Protein AF-A0A061RSN3-F1 (afdb_monomer)

Sequence (143 aa):
MQAYPPRGFKSGHFRPPFLSEGMLDGPLQRSSIVPHRDVHIEQQLYDTYLENLKNDLVMNSKQTINTFTEIAAENKQFARAVVDALRKHILECRKEFKLCALYLCDSIVKNVGQPYQAMFEPYIPMIFMEVWDAVPENRSSLT

pLDDT: mean 79.19, std 21.14, range [35.53, 97.69]

Nearest PDB structures (foldseek):
  1sza-assembly3_C  TM=8.955E-01  e=3.905E-05  Saccharomyces cerevisiae
  2bf0-assembly1_X  TM=8.971E-01  e=3.521E-05  Saccharomyces cerevisiae
  6xkb-assembly4_D  TM=8.046E-01  e=3.198E-03  Homo sapiens
  3d9p-assembly2_A  TM=8.200E-01  e=1.109E-02  Homo sapiens
  5mdt-assembly1_A  TM=7.934E-01  e=4.987E-02  Schizosaccharomyces pombe 972h-

Organism: NCBI:txid582737

InterPro domains:
  IPR006569 CID domain [PF04818] (51-139)
  IPR006569 CID domain [PS51391] (38-143)
  IPR006569 CID domain [SM00582] (45-143)
  IPR008942 ENTH/VHS [G3DSA:1.25.40.90] (40-142)
  IPR008942 ENTH/VHS [SSF48464] (48-138)
  IPR045154 Protein PCF11-like [PTHR15921] (48-142)
  IPR047415 Pcf11, CID domain [cd16982] (55-142)

Solvent-accessible surface area (backbone atoms only — not comparable to full-atom values): 8991 Å² total; per-residue (Å²): 139,85,84,86,84,90,86,78,91,83,90,78,90,85,78,87,82,87,87,81,93,76,95,78,84,86,86,83,89,73,76,80,74,73,55,74,65,57,55,52,51,33,48,53,50,20,54,52,51,35,52,47,48,72,71,60,48,71,58,88,39,71,67,56,42,48,53,57,33,49,55,49,57,75,39,52,94,42,42,63,30,56,51,54,24,52,52,51,45,54,73,71,50,58,50,87,30,28,58,40,50,50,52,37,53,49,47,32,36,72,75,53,28,76,70,51,43,74,67,42,57,85,45,46,68,58,55,51,51,58,33,55,76,35,55,76,86,81,81,72,84,86,121

Radius of gyration: 27.36 Å; Cα contacts (8 Å, |Δi|>4): 89; chains: 1; bounding box: 70×74×53 Å

Secondary structure (DSSP, 8-state):
-PPPPP-----------------------------HHHHHHHHHHHHHHHHHHHHHTTS--HHHHHHHHHHHHHTGGGHHHHHHHHHHHHHHS-HHHHHHHHHHHHHHHHHH-TTHHHHHGGGHHHHHHHHHTTS-S------

Foldseek 3Di:
DDDDDDDDDDDDDDDDDDDDDDDDDDDDPPPPPPPPVVVVVLVVLLVVLLVCCQVPLQDLDPVSLVVSLVSCLVPLVSNVSSLVSLVVCCVPDALNRLVSSVVSLVSNCVPRNPPSVVVCVVVVVVSVVSNVVSDDPPPPPPD

Structure (mmCIF, N/CA/C/O backbone):
data_AF-A0A061RSN3-F1
#
_entry.id   AF-A0A061RSN3-F1
#
loop_
_atom_site.group_PDB
_atom_site.id
_atom_site.type_symbol
_atom_site.label_atom_id
_atom_site.label_alt_id
_atom_site.label_comp_id
_atom_site.label_asym_id
_atom_site.label_entity_id
_atom_site.label_seq_id
_atom_site.pdbx_PDB_ins_code
_atom_site.Cartn_x
_atom_site.Cartn_y
_atom_site.Cartn_z
_atom_site.occupancy
_atom_site.B_iso_or_equiv
_atom_site.auth_seq_id
_atom_site.auth_comp_id
_atom_site.auth_asym_id
_atom_site.auth_atom_id
_atom_site.pdbx_PDB_model_num
ATOM 1 N N . MET A 1 1 ? -49.014 -61.309 18.642 1.00 44.81 1 MET A N 1
ATOM 2 C CA . MET A 1 1 ? -48.452 -59.978 18.965 1.00 44.81 1 MET A CA 1
ATOM 3 C C . MET A 1 1 ? -48.460 -59.151 17.690 1.00 44.81 1 MET A C 1
ATOM 5 O O . MET A 1 1 ? -48.241 -59.706 16.623 1.00 44.81 1 MET A O 1
ATOM 9 N N . GLN A 1 2 ? -48.900 -57.904 17.802 1.00 43.62 2 GLN A N 1
ATOM 10 C CA . GLN A 1 2 ? -49.685 -57.173 16.806 1.00 43.62 2 GLN A CA 1
ATOM 11 C C . GLN A 1 2 ? -48.838 -56.310 15.853 1.00 43.62 2 GLN A C 1
ATOM 13 O O . GLN A 1 2 ? -47.805 -55.781 16.247 1.00 43.62 2 GLN A O 1
ATOM 18 N N . ALA A 1 3 ? -49.302 -56.188 14.606 1.00 37.78 3 ALA A N 1
ATOM 19 C CA . ALA A 1 3 ? -48.707 -55.411 13.519 1.00 37.78 3 ALA A CA 1
ATOM 20 C C . ALA A 1 3 ? -48.829 -53.884 13.724 1.00 37.78 3 ALA A C 1
ATOM 22 O O . ALA A 1 3 ? -49.836 -53.405 14.245 1.00 37.78 3 ALA A O 1
ATOM 23 N N . TYR A 1 4 ? -47.831 -53.124 13.259 1.00 38.38 4 TYR A N 1
ATOM 24 C CA . TYR A 1 4 ? -47.863 -51.657 13.185 1.00 38.38 4 TYR A CA 1
ATOM 25 C C . TYR A 1 4 ? -48.723 -51.163 12.007 1.00 38.38 4 TYR A C 1
ATOM 27 O O . TYR A 1 4 ? -48.587 -51.696 10.904 1.00 38.38 4 TYR A O 1
ATOM 35 N N . PRO A 1 5 ? -49.533 -50.099 12.174 1.00 58.44 5 PRO A N 1
ATOM 36 C CA . PRO A 1 5 ? -50.075 -49.341 11.051 1.00 58.44 5 PRO A CA 1
ATOM 37 C C . PRO A 1 5 ? -49.142 -48.175 10.648 1.00 58.44 5 PRO A C 1
ATOM 39 O O . PRO A 1 5 ? -48.475 -47.600 11.510 1.00 58.44 5 PRO A O 1
ATOM 42 N N . PRO A 1 6 ? -49.119 -47.755 9.366 1.00 54.53 6 PRO A N 1
ATOM 43 C CA . PRO A 1 6 ? -48.451 -46.530 8.930 1.00 54.53 6 PRO A CA 1
ATOM 44 C C . PRO A 1 6 ? -49.428 -45.338 8.917 1.00 54.53 6 PRO A C 1
ATOM 46 O O . PRO A 1 6 ? -50.618 -45.531 8.663 1.00 54.53 6 PRO A O 1
ATOM 49 N N . ARG A 1 7 ? -48.921 -44.117 9.161 1.00 40.72 7 ARG A N 1
ATOM 50 C CA . ARG A 1 7 ? -49.476 -42.761 8.860 1.00 40.72 7 ARG A CA 1
ATOM 51 C C . ARG A 1 7 ? -48.716 -41.756 9.745 1.00 40.72 7 ARG A C 1
ATOM 53 O O . ARG A 1 7 ? -48.474 -42.065 10.898 1.00 40.72 7 ARG A O 1
ATOM 60 N N . GLY A 1 8 ? -48.324 -40.546 9.362 1.00 43.25 8 GLY A N 1
ATOM 61 C CA . GLY A 1 8 ? -48.484 -39.720 8.171 1.00 43.25 8 GLY A CA 1
ATOM 62 C C . GLY A 1 8 ? -47.835 -38.354 8.481 1.00 43.25 8 GLY A C 1
ATOM 63 O O . GLY A 1 8 ? -47.739 -37.965 9.642 1.00 43.25 8 GLY A O 1
ATOM 64 N N . PHE A 1 9 ? -47.359 -37.642 7.460 1.00 47.22 9 PHE A N 1
ATOM 65 C CA . PHE A 1 9 ? -46.903 -36.246 7.550 1.00 47.22 9 PHE A CA 1
ATOM 66 C C . PHE A 1 9 ? -48.038 -35.321 8.011 1.00 47.22 9 PHE A C 1
ATOM 68 O O . PHE A 1 9 ? -49.120 -35.475 7.450 1.00 47.22 9 PHE A O 1
ATOM 75 N N . LYS A 1 10 ? -47.774 -34.317 8.876 1.00 49.44 10 LYS A N 1
ATOM 76 C CA . LYS A 1 10 ? -48.240 -32.912 8.726 1.00 49.44 10 LYS A CA 1
ATOM 77 C C . LYS A 1 10 ? -47.403 -31.910 9.543 1.00 49.44 10 LYS A C 1
ATOM 79 O O . LYS A 1 10 ? -47.058 -32.140 10.694 1.00 49.44 10 LYS A O 1
ATOM 84 N N . SER A 1 11 ? -47.135 -30.786 8.884 1.00 48.16 11 SER A N 1
ATOM 85 C CA . SER A 1 11 ? -46.549 -29.517 9.327 1.00 48.16 11 SER A CA 1
ATOM 86 C C . SER A 1 11 ? -47.344 -28.815 10.435 1.00 48.16 11 SER A C 1
ATOM 88 O O . SER A 1 11 ? -48.569 -28.740 10.344 1.00 48.16 11 SER A O 1
ATOM 90 N N . GLY A 1 12 ? -46.655 -28.194 11.397 1.00 41.53 12 GLY A N 1
ATOM 91 C CA . GLY A 1 12 ? -47.267 -27.312 12.394 1.00 41.53 12 GLY A CA 1
ATOM 92 C C . GLY A 1 12 ? -46.305 -26.220 12.858 1.00 41.53 12 GLY A C 1
ATOM 93 O O . GLY A 1 12 ? -45.261 -26.509 13.432 1.00 41.53 12 GLY A O 1
ATOM 94 N N . HIS A 1 13 ? -46.669 -24.964 12.591 1.00 47.69 13 HIS A N 1
ATOM 95 C CA . HIS A 1 13 ? -46.055 -23.769 13.159 1.00 47.69 13 HIS A CA 1
ATOM 96 C C . HIS A 1 13 ? -46.198 -23.767 14.683 1.00 47.69 13 HIS A C 1
ATOM 98 O O . HIS A 1 13 ? -47.313 -23.843 15.196 1.00 47.69 13 HIS A O 1
ATOM 104 N N . PHE A 1 14 ? -45.086 -23.611 15.400 1.00 46.69 14 PHE A N 1
ATOM 105 C CA . PHE A 1 14 ? -45.101 -23.347 16.835 1.00 46.69 14 PHE A CA 1
ATOM 106 C C . PHE A 1 14 ? -44.913 -21.844 17.058 1.00 46.69 14 PHE A C 1
ATOM 108 O O . PHE A 1 14 ? -43.855 -21.289 16.765 1.00 46.69 14 PHE A O 1
ATOM 115 N N . ARG A 1 15 ? -45.961 -21.172 17.539 1.00 49.25 15 ARG A N 1
ATOM 116 C CA . ARG A 1 15 ? -45.933 -19.773 17.984 1.00 49.25 15 ARG A CA 1
ATOM 117 C C . ARG A 1 15 ? -46.244 -19.788 19.485 1.00 49.25 15 ARG A C 1
ATOM 119 O O . ARG A 1 15 ? -47.359 -20.178 19.828 1.00 49.25 15 ARG A O 1
ATOM 126 N N . PRO A 1 16 ? -45.304 -19.449 20.384 1.00 43.44 16 PRO A N 1
ATOM 127 C CA . PRO A 1 16 ? -45.608 -19.418 21.810 1.00 43.44 16 PRO A CA 1
ATOM 128 C C . PRO A 1 16 ? -46.431 -18.171 22.206 1.00 43.44 16 PRO A C 1
ATOM 130 O O . PRO A 1 16 ? -46.387 -17.161 21.493 1.00 43.44 16 PRO A O 1
ATOM 133 N N . PRO A 1 17 ? -47.203 -18.233 23.313 1.00 39.97 17 PRO A N 1
ATOM 134 C CA . PRO A 1 17 ? -48.189 -17.223 23.698 1.00 39.97 17 PRO A CA 1
ATOM 135 C C . PRO A 1 17 ? -47.596 -16.081 24.551 1.00 39.97 17 PRO A C 1
ATOM 137 O O . PRO A 1 17 ? -46.701 -16.293 25.361 1.00 39.97 17 PRO A O 1
ATOM 140 N N . PHE A 1 18 ? -48.166 -14.888 24.348 1.00 38.31 18 PHE A N 1
ATOM 141 C CA . PHE A 1 18 ? -48.164 -13.640 25.146 1.00 38.31 18 PHE A CA 1
ATOM 142 C C . PHE A 1 18 ? -48.271 -13.885 26.681 1.00 38.31 18 PHE A C 1
ATOM 144 O O . PHE A 1 18 ? -48.900 -14.866 27.057 1.00 38.31 18 PHE A O 1
ATOM 151 N N . LEU A 1 19 ? -47.814 -13.080 27.662 1.00 42.78 19 LEU A N 1
ATOM 152 C CA . LEU A 1 19 ? -47.317 -11.693 27.815 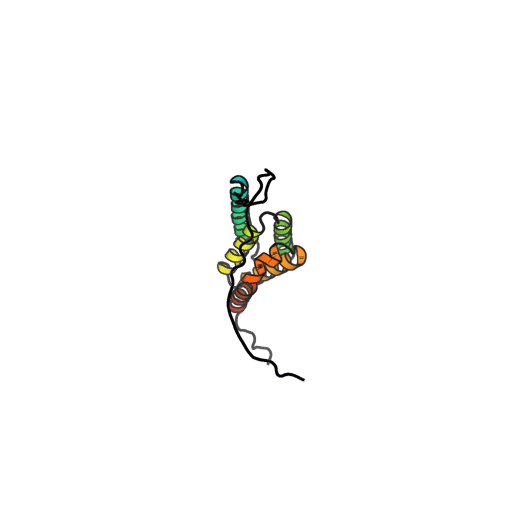1.00 42.78 19 LEU A CA 1
ATOM 153 C C . LEU A 1 19 ? -46.852 -11.507 29.288 1.00 42.78 19 LEU A C 1
ATOM 155 O O . LEU A 1 19 ? -47.467 -12.092 30.174 1.00 42.78 19 LEU A O 1
ATOM 159 N N . SER A 1 20 ? -45.902 -10.604 29.563 1.00 35.53 20 SER A N 1
ATOM 160 C CA . SER A 1 20 ? -45.992 -9.621 30.670 1.00 35.53 20 SER A CA 1
ATOM 161 C C . SER A 1 20 ? -44.886 -8.571 30.525 1.00 35.53 20 SER A C 1
ATOM 163 O O . SER A 1 20 ? -43.711 -8.915 30.430 1.00 35.53 20 SER A O 1
ATOM 165 N N . GLU A 1 21 ? -45.285 -7.301 30.508 1.00 49.88 21 GLU A N 1
ATOM 166 C CA . GLU A 1 21 ? -44.443 -6.101 30.486 1.00 49.88 21 GLU A CA 1
ATOM 167 C C . GLU A 1 21 ? -43.366 -6.079 31.580 1.00 49.88 21 GLU A C 1
ATOM 169 O O . GLU A 1 21 ? -43.621 -6.402 32.740 1.00 49.88 21 GLU A O 1
ATOM 174 N N . GLY A 1 22 ? -42.169 -5.635 31.190 1.00 42.00 22 GLY A N 1
ATOM 175 C CA . GLY A 1 22 ? -41.015 -5.415 32.055 1.00 42.00 22 GLY A CA 1
ATOM 176 C C . GLY A 1 22 ? -39.877 -4.776 31.260 1.00 42.00 22 GLY A C 1
ATOM 177 O O . GLY A 1 22 ? -39.124 -5.456 30.574 1.00 42.00 22 GLY A O 1
ATOM 178 N N . MET A 1 23 ? -39.810 -3.451 31.323 1.00 50.88 23 MET A N 1
ATOM 179 C CA . MET A 1 23 ? -38.750 -2.570 30.827 1.00 50.88 23 MET A CA 1
ATOM 180 C C . MET A 1 23 ? -37.355 -3.040 31.272 1.00 50.88 23 MET A C 1
ATOM 182 O O . MET A 1 23 ? -37.081 -2.939 32.460 1.00 50.88 23 MET A O 1
ATOM 186 N N . LEU A 1 24 ? -36.503 -3.517 30.346 1.00 44.75 24 LEU A N 1
ATOM 187 C CA . LEU A 1 24 ? -35.044 -3.700 30.491 1.00 44.75 24 LEU A CA 1
ATOM 188 C C . LEU A 1 24 ? -34.352 -3.615 29.104 1.00 44.75 24 LEU A C 1
ATOM 190 O O . LEU A 1 24 ? -34.849 -4.146 28.113 1.00 44.75 24 LEU A O 1
ATOM 194 N N . ASP A 1 25 ? -33.220 -2.921 29.063 1.00 46.16 25 ASP A N 1
ATOM 195 C CA . ASP A 1 25 ? -32.425 -2.438 27.921 1.00 46.16 25 ASP A CA 1
ATOM 196 C C . ASP A 1 25 ? -31.724 -3.472 26.987 1.00 46.16 25 ASP A C 1
ATOM 198 O O . ASP A 1 25 ? -31.111 -4.418 27.468 1.00 46.16 25 ASP A O 1
ATOM 202 N N . GLY A 1 26 ? -31.667 -3.161 25.668 1.00 45.28 26 GLY A N 1
ATOM 203 C CA . GLY A 1 26 ? -30.565 -3.409 24.681 1.00 45.28 26 GLY A CA 1
ATOM 204 C C . GLY A 1 26 ? -30.176 -4.853 24.255 1.00 45.28 26 GLY A C 1
ATOM 205 O O . GLY A 1 26 ? -30.584 -5.789 24.930 1.00 45.28 26 GLY A O 1
ATOM 206 N N . PRO A 1 27 ? -29.360 -5.087 23.175 1.00 48.19 27 PRO A N 1
ATOM 207 C CA . PRO A 1 27 ? -28.409 -4.161 22.521 1.00 48.19 27 PRO A CA 1
ATOM 208 C C . PRO A 1 27 ? -28.405 -4.053 20.956 1.00 48.19 27 PRO A C 1
ATOM 210 O O . PRO A 1 27 ? -28.578 -5.019 20.223 1.00 48.19 27 PRO A O 1
ATOM 213 N N . LEU A 1 28 ? -28.004 -2.854 20.492 1.00 46.78 28 LEU A N 1
ATOM 214 C CA . LEU A 1 28 ? -27.113 -2.532 19.350 1.00 46.78 28 LEU A CA 1
ATOM 215 C C . LEU A 1 28 ? -27.564 -2.742 17.883 1.00 46.78 28 LEU A C 1
ATOM 217 O O . LEU A 1 28 ? -27.023 -3.575 17.162 1.00 46.78 28 LEU A O 1
ATOM 221 N N . GLN A 1 29 ? -28.327 -1.782 17.352 1.00 49.50 29 GLN A N 1
ATOM 222 C CA . GLN A 1 29 ? -28.042 -1.249 16.008 1.00 49.50 29 GLN A CA 1
ATOM 223 C C . GLN A 1 29 ? -27.166 -0.003 16.158 1.00 49.50 29 GLN A C 1
ATOM 225 O O . GLN A 1 29 ? -27.632 1.132 16.118 1.00 49.50 29 GLN A O 1
ATOM 230 N N . ARG A 1 30 ? -25.865 -0.213 16.388 1.00 45.19 30 ARG A N 1
ATOM 231 C CA . ARG A 1 30 ? -24.887 0.870 16.271 1.00 45.19 30 ARG A CA 1
ATOM 232 C C . ARG A 1 30 ? -24.663 1.098 14.779 1.00 45.19 30 ARG A C 1
ATOM 234 O O . ARG A 1 30 ? -23.831 0.440 14.165 1.00 45.19 30 ARG A O 1
ATOM 241 N N . SER A 1 31 ? -25.411 2.028 14.193 1.00 51.41 31 SER A N 1
ATOM 242 C CA . SER A 1 31 ? -24.929 2.727 13.007 1.00 51.41 31 SER A CA 1
ATOM 243 C C . SER A 1 31 ? -23.589 3.351 13.392 1.00 51.41 31 SER A C 1
ATOM 245 O O . SER A 1 31 ? -23.550 4.292 14.189 1.00 51.41 31 SER A O 1
ATOM 247 N N . SER A 1 32 ? -22.485 2.785 12.912 1.00 50.47 32 SER A N 1
ATOM 248 C CA . SER A 1 32 ? -21.165 3.391 13.055 1.00 50.47 32 SER A CA 1
ATOM 249 C C . SER A 1 32 ? -21.137 4.669 12.222 1.00 50.47 32 SER A C 1
ATOM 251 O O . SER A 1 32 ? -20.711 4.663 11.072 1.00 50.47 32 SER A O 1
ATOM 253 N N . ILE A 1 33 ? -21.630 5.771 12.789 1.00 61.81 33 ILE A N 1
ATOM 254 C CA . ILE A 1 33 ? -21.278 7.105 12.317 1.00 61.81 33 ILE A CA 1
ATOM 255 C C . ILE A 1 33 ? -19.802 7.247 12.673 1.00 61.81 33 ILE A C 1
ATOM 257 O O . ILE A 1 33 ? -19.457 7.519 13.822 1.00 61.81 33 ILE A O 1
ATOM 261 N N . VAL A 1 34 ? -18.932 6.963 11.706 1.00 58.97 34 VAL A N 1
ATOM 262 C CA . VAL A 1 34 ? -17.515 7.312 11.806 1.00 58.97 34 VAL A CA 1
ATOM 263 C C . VAL A 1 34 ? -17.462 8.828 12.021 1.00 58.97 34 VAL A C 1
ATOM 265 O O . VAL A 1 34 ? -18.071 9.562 11.233 1.00 58.97 34 VAL A O 1
ATOM 268 N N . PRO A 1 35 ? -16.841 9.325 13.104 1.00 66.56 35 PRO A N 1
ATOM 269 C CA . PRO A 1 35 ? -16.764 10.756 13.358 1.00 66.56 35 PRO A CA 1
ATOM 270 C C . PRO A 1 35 ? -16.179 11.473 12.137 1.00 66.56 35 PRO A C 1
ATOM 272 O O . PRO A 1 35 ? -15.159 11.054 11.600 1.00 66.56 35 PRO A O 1
ATOM 275 N N . HIS A 1 36 ? -16.790 12.581 11.705 1.00 68.31 36 HIS A N 1
ATOM 276 C CA . HIS A 1 36 ? -16.336 13.359 10.535 1.00 68.31 36 HIS A CA 1
ATOM 277 C C . HIS A 1 36 ? -14.839 13.732 10.588 1.00 68.31 36 HIS A C 1
ATOM 279 O O . HIS A 1 36 ? -14.205 13.918 9.554 1.00 68.31 36 HIS A O 1
ATOM 285 N N . ARG A 1 37 ? -14.268 13.838 11.797 1.00 70.94 37 ARG A N 1
ATOM 286 C CA . ARG A 1 37 ? -12.841 14.109 12.019 1.00 70.94 37 ARG A CA 1
ATOM 287 C C . ARG A 1 37 ? -11.951 12.936 11.612 1.00 70.94 37 ARG A C 1
ATOM 289 O O . ARG A 1 37 ? -10.932 13.166 10.975 1.00 70.94 37 ARG A O 1
ATOM 296 N N . ASP A 1 38 ? -12.361 11.709 11.922 1.00 76.12 38 ASP A N 1
ATOM 297 C CA . ASP A 1 38 ? -11.601 10.503 11.585 1.00 76.12 38 ASP A CA 1
ATOM 298 C C . ASP A 1 38 ? -11.563 10.280 10.072 1.00 76.12 38 ASP A C 1
ATOM 300 O O . ASP A 1 38 ? -10.528 9.902 9.538 1.00 76.12 38 ASP A O 1
ATOM 304 N N . VAL A 1 39 ? -12.647 10.623 9.366 1.00 81.31 39 VAL A N 1
ATOM 305 C CA . VAL A 1 39 ? -12.704 10.559 7.895 1.00 81.31 39 VAL A CA 1
ATOM 306 C C . VAL A 1 39 ? -11.690 11.510 7.251 1.00 81.31 39 VAL A C 1
ATOM 308 O O . VAL A 1 39 ? -11.026 11.143 6.286 1.00 81.31 39 VAL A O 1
ATOM 311 N N . HIS A 1 40 ? -11.539 12.728 7.7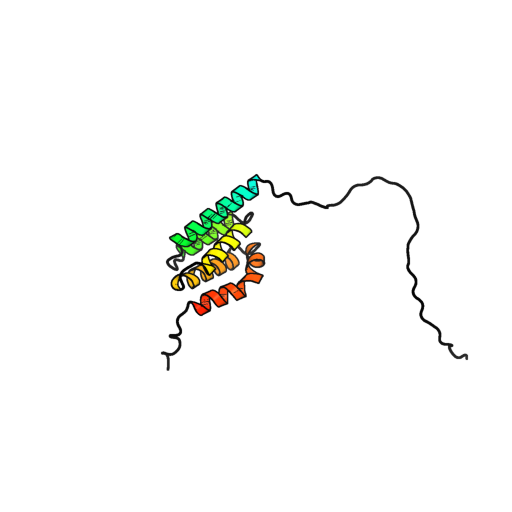81 1.00 88.50 40 HIS A N 1
ATOM 312 C CA . HIS A 1 40 ? -10.559 13.675 7.247 1.00 88.50 40 HIS A CA 1
ATOM 313 C C . HIS A 1 40 ? -9.120 13.204 7.492 1.00 88.50 40 HIS A C 1
ATOM 315 O O . HIS A 1 40 ? -8.297 13.286 6.585 1.00 88.50 40 HIS A O 1
ATOM 321 N N . ILE A 1 41 ? -8.836 12.663 8.681 1.00 91.56 41 ILE A N 1
ATOM 322 C CA . ILE A 1 41 ? -7.512 12.126 9.025 1.00 91.56 41 ILE A CA 1
ATOM 323 C C . ILE A 1 41 ? -7.179 10.911 8.153 1.00 91.56 41 ILE A C 1
ATOM 325 O O . ILE A 1 41 ? -6.077 10.828 7.616 1.00 91.56 41 ILE A O 1
ATOM 329 N N . GLU A 1 42 ? -8.129 9.991 7.970 1.00 92.19 42 GLU A N 1
ATOM 330 C CA . GLU A 1 42 ? -7.961 8.816 7.112 1.00 92.19 42 GLU A CA 1
ATOM 331 C C . GLU A 1 42 ? -7.667 9.221 5.659 1.00 92.19 42 GLU A C 1
ATOM 333 O O . GLU A 1 42 ? -6.751 8.680 5.039 1.00 92.19 42 GLU A O 1
ATOM 338 N N . GLN A 1 43 ? -8.378 10.227 5.140 1.00 93.81 43 GLN A N 1
ATOM 339 C CA . GLN A 1 43 ? -8.136 10.764 3.802 1.00 93.81 43 GLN A CA 1
ATOM 340 C C . GLN A 1 43 ? -6.754 11.429 3.686 1.00 93.81 43 GLN A C 1
ATOM 342 O O . GLN A 1 43 ? -6.019 11.159 2.739 1.00 93.81 43 GLN A O 1
ATOM 347 N N . GLN A 1 44 ? -6.362 12.248 4.665 1.00 95.81 44 GLN A N 1
ATOM 348 C CA . GLN A 1 44 ? -5.037 12.877 4.683 1.00 95.81 44 GLN A CA 1
ATOM 349 C C . GLN A 1 44 ? -3.909 11.842 4.745 1.00 95.81 44 GLN A C 1
ATOM 351 O O . GLN A 1 44 ? -2.898 11.988 4.052 1.00 95.81 44 GLN A O 1
ATOM 356 N N . LEU A 1 45 ? -4.086 10.789 5.549 1.00 96.69 45 LEU A N 1
ATOM 357 C CA . LEU A 1 45 ? -3.143 9.678 5.620 1.00 96.69 45 LEU A CA 1
ATOM 358 C C . LEU A 1 45 ? -3.046 8.968 4.269 1.00 96.69 45 LEU A C 1
ATOM 360 O O . LEU A 1 45 ? -1.938 8.714 3.807 1.00 96.69 45 LEU A O 1
ATOM 364 N N . TYR A 1 46 ? -4.180 8.675 3.631 1.00 97.56 46 TYR A N 1
ATOM 365 C CA . TYR A 1 46 ? -4.216 8.062 2.304 1.00 97.56 46 TYR A CA 1
ATOM 366 C C . TYR A 1 46 ? -3.417 8.876 1.279 1.00 97.56 46 TYR A C 1
ATOM 368 O O . TYR A 1 46 ? -2.544 8.321 0.608 1.00 97.56 46 TYR A O 1
ATOM 376 N N . ASP A 1 47 ? -3.689 10.180 1.178 1.00 97.06 47 ASP A N 1
ATOM 377 C CA . ASP A 1 47 ? -3.064 11.049 0.176 1.00 97.06 47 ASP A CA 1
ATOM 378 C C . ASP A 1 47 ? -1.552 11.166 0.413 1.00 97.06 47 ASP A C 1
ATOM 380 O O . ASP A 1 47 ? -0.760 10.943 -0.506 1.00 97.06 47 ASP A O 1
ATOM 384 N N . THR A 1 48 ? -1.150 11.400 1.668 1.00 97.00 48 THR A N 1
ATOM 385 C CA . THR A 1 48 ? 0.266 11.518 2.056 1.00 97.00 48 THR A CA 1
ATOM 386 C C . THR A 1 48 ? 1.016 10.204 1.836 1.00 97.00 48 THR A C 1
ATOM 388 O O . THR A 1 48 ? 2.115 10.189 1.284 1.00 97.00 48 THR A O 1
ATOM 391 N N . TYR A 1 49 ? 0.426 9.071 2.234 1.00 97.12 49 TYR A N 1
ATOM 392 C CA . TYR A 1 49 ? 1.054 7.760 2.070 1.00 97.12 49 TYR A CA 1
ATOM 393 C C . TYR A 1 49 ? 1.228 7.422 0.588 1.00 97.12 49 TYR A C 1
ATOM 395 O O . TYR A 1 49 ? 2.295 6.968 0.180 1.00 97.12 49 TYR A O 1
ATOM 403 N N . LEU A 1 50 ? 0.210 7.689 -0.237 1.00 96.81 50 LEU A N 1
ATOM 404 C CA . LEU A 1 50 ? 0.265 7.461 -1.679 1.00 96.81 50 LEU A CA 1
ATOM 405 C C . LEU A 1 50 ? 1.329 8.322 -2.369 1.00 96.81 50 LEU A C 1
ATOM 407 O O . LEU A 1 50 ? 2.037 7.818 -3.244 1.00 96.81 50 LEU A O 1
ATOM 411 N N . GLU A 1 51 ? 1.429 9.601 -2.009 1.00 95.81 51 GLU A N 1
ATOM 412 C CA . GLU A 1 51 ? 2.453 10.501 -2.542 1.00 95.81 51 GLU A CA 1
ATOM 413 C C . GLU A 1 51 ? 3.860 9.989 -2.206 1.00 95.81 51 GLU A C 1
ATOM 415 O O . GLU A 1 51 ? 4.679 9.802 -3.109 1.00 95.81 51 GLU A O 1
ATOM 420 N N . ASN A 1 52 ? 4.103 9.640 -0.941 1.00 94.69 52 ASN A N 1
ATOM 421 C CA . ASN A 1 52 ? 5.384 9.085 -0.504 1.00 94.69 52 ASN A CA 1
ATOM 422 C C . ASN A 1 52 ? 5.714 7.779 -1.241 1.00 94.69 52 ASN A C 1
ATOM 424 O O . ASN A 1 52 ? 6.833 7.605 -1.718 1.00 94.69 52 ASN A O 1
ATOM 428 N N . LEU A 1 53 ? 4.744 6.872 -1.419 1.00 94.62 53 LEU A N 1
ATOM 429 C CA . LEU A 1 53 ? 4.956 5.644 -2.197 1.00 94.62 53 LEU A CA 1
ATOM 430 C C . LEU A 1 53 ? 5.414 5.945 -3.631 1.00 94.62 53 LEU A C 1
ATOM 432 O O . LEU A 1 53 ? 6.290 5.261 -4.156 1.00 94.62 53 LEU A O 1
ATOM 436 N N . LYS A 1 54 ? 4.828 6.957 -4.281 1.00 92.75 54 LYS A N 1
ATOM 437 C CA . LYS A 1 54 ? 5.188 7.344 -5.656 1.00 92.75 54 LYS A CA 1
ATOM 438 C C . LYS A 1 54 ? 6.602 7.921 -5.752 1.00 92.75 54 LYS A C 1
ATOM 440 O O . LYS A 1 54 ? 7.261 7.689 -6.764 1.00 92.75 54 LYS A O 1
ATOM 445 N N . ASN A 1 55 ? 7.048 8.638 -4.725 1.00 89.81 55 ASN A N 1
ATOM 446 C CA . ASN A 1 55 ? 8.332 9.337 -4.722 1.00 89.81 55 ASN A CA 1
ATOM 447 C C . ASN A 1 55 ? 9.491 8.464 -4.221 1.00 89.81 55 ASN A C 1
ATOM 449 O O . ASN A 1 55 ? 10.576 8.500 -4.799 1.00 89.81 55 ASN A O 1
ATOM 453 N N . ASP A 1 56 ? 9.255 7.660 -3.183 1.00 88.69 56 ASP A N 1
ATOM 454 C CA . ASP A 1 56 ? 10.325 7.003 -2.427 1.00 88.69 56 ASP A CA 1
ATOM 455 C C . ASP A 1 56 ? 10.433 5.500 -2.707 1.00 88.69 56 ASP A C 1
ATOM 457 O O . ASP A 1 56 ? 11.522 4.929 -2.592 1.00 88.69 56 ASP A O 1
ATOM 461 N N . LEU A 1 57 ? 9.349 4.834 -3.134 1.00 86.06 57 LEU A N 1
ATOM 462 C CA . LEU A 1 57 ? 9.349 3.391 -3.429 1.00 86.06 57 LEU A CA 1
ATOM 463 C C . LEU A 1 57 ? 9.895 3.068 -4.836 1.00 86.06 57 LEU A C 1
ATOM 465 O O . LEU A 1 57 ? 9.398 2.199 -5.551 1.00 86.06 57 LEU A O 1
ATOM 469 N N . VAL A 1 58 ? 10.942 3.788 -5.232 1.00 74.44 58 VAL A N 1
ATOM 470 C CA . VAL A 1 58 ? 11.580 3.727 -6.557 1.00 74.44 58 VAL A CA 1
ATOM 471 C C . VAL A 1 58 ? 12.692 2.674 -6.591 1.00 74.44 58 VAL A C 1
ATOM 473 O O . VAL A 1 58 ? 12.939 2.047 -7.618 1.00 74.44 58 VAL A O 1
ATOM 476 N N . MET A 1 59 ? 13.351 2.429 -5.457 1.00 70.94 59 MET A N 1
ATOM 477 C CA . MET A 1 59 ? 14.363 1.382 -5.315 1.00 70.94 59 MET A CA 1
ATOM 478 C C . MET A 1 59 ? 13.995 0.451 -4.165 1.00 70.94 59 MET A C 1
ATOM 480 O O . MET A 1 59 ? 13.522 0.900 -3.123 1.00 70.94 59 MET A O 1
ATOM 484 N N . ASN A 1 60 ? 14.236 -0.850 -4.349 1.00 69.75 60 ASN A N 1
ATOM 485 C CA . ASN A 1 60 ? 14.033 -1.874 -3.324 1.00 69.75 60 ASN A CA 1
ATOM 486 C C . ASN A 1 60 ? 15.070 -1.733 -2.194 1.00 69.75 60 ASN A C 1
ATOM 488 O O . ASN A 1 60 ? 16.004 -2.527 -2.072 1.00 69.75 60 ASN A O 1
ATOM 492 N N . SER A 1 61 ? 14.943 -0.676 -1.398 1.00 84.44 61 SER A N 1
ATOM 493 C CA . SER A 1 61 ? 15.769 -0.442 -0.225 1.00 84.44 61 SER A CA 1
ATOM 494 C C . SER A 1 61 ? 15.057 -0.981 1.003 1.00 84.44 61 SER A C 1
ATOM 496 O O . SER A 1 61 ? 13.929 -0.587 1.312 1.00 84.44 61 SER A O 1
ATOM 498 N N . LYS A 1 62 ? 15.759 -1.835 1.754 1.00 88.12 62 LYS A N 1
ATOM 499 C CA . LYS A 1 62 ? 15.301 -2.325 3.059 1.00 88.12 62 LYS A CA 1
ATOM 500 C C . LYS A 1 62 ? 14.904 -1.170 3.984 1.00 88.12 62 LYS A C 1
ATOM 502 O O . LYS A 1 62 ? 13.925 -1.296 4.707 1.00 88.12 62 LYS A O 1
ATOM 507 N N . GLN A 1 63 ? 15.631 -0.050 3.933 1.00 92.06 63 GLN A N 1
ATOM 508 C CA . GLN A 1 63 ? 15.329 1.118 4.758 1.00 92.06 63 GLN A CA 1
ATOM 509 C C . GLN A 1 63 ? 13.963 1.711 4.402 1.00 92.06 63 GLN A C 1
ATOM 511 O O . GLN A 1 63 ? 13.134 1.891 5.283 1.00 92.06 63 GLN A O 1
ATOM 516 N N . THR A 1 64 ? 13.705 1.939 3.113 1.00 92.00 64 THR A N 1
ATOM 517 C CA . THR A 1 64 ? 12.430 2.477 2.625 1.00 92.00 64 THR A CA 1
ATOM 518 C C . THR A 1 64 ? 11.265 1.560 2.997 1.00 92.00 64 THR A C 1
ATOM 520 O O . THR A 1 64 ? 10.269 2.021 3.550 1.00 92.00 64 THR A O 1
ATOM 523 N N . ILE A 1 65 ? 11.404 0.250 2.764 1.00 94.62 65 ILE A N 1
ATOM 524 C CA . ILE A 1 65 ? 10.366 -0.734 3.109 1.00 94.62 65 ILE A CA 1
ATOM 525 C C . ILE A 1 65 ? 10.080 -0.726 4.614 1.00 94.62 65 ILE A C 1
ATOM 527 O O . ILE A 1 65 ? 8.914 -0.718 5.010 1.00 94.62 65 ILE A O 1
ATOM 531 N N . ASN A 1 66 ? 11.121 -0.694 5.448 1.00 95.25 66 ASN A N 1
ATOM 532 C CA . ASN A 1 66 ? 10.965 -0.628 6.897 1.00 95.25 66 ASN A CA 1
ATOM 533 C C . ASN A 1 66 ? 10.235 0.650 7.320 1.00 95.25 66 ASN A C 1
ATOM 535 O O . ASN A 1 66 ? 9.259 0.552 8.052 1.00 95.25 66 ASN A O 1
ATOM 539 N N . THR A 1 67 ? 10.618 1.814 6.790 1.00 95.44 67 THR A N 1
ATOM 540 C CA . THR A 1 67 ? 9.952 3.088 7.099 1.00 95.44 67 THR A CA 1
ATOM 541 C C . THR A 1 67 ? 8.462 3.056 6.746 1.00 95.44 67 THR A C 1
ATOM 543 O O . THR A 1 67 ? 7.625 3.395 7.577 1.00 95.44 67 THR A O 1
ATOM 546 N N . PHE A 1 68 ? 8.084 2.574 5.558 1.00 96.81 68 PHE A N 1
ATOM 547 C CA . PHE A 1 68 ? 6.664 2.439 5.204 1.00 96.81 68 PHE A CA 1
ATOM 548 C C . PHE A 1 68 ? 5.918 1.407 6.060 1.00 96.81 68 PHE A C 1
ATOM 550 O O . PHE A 1 68 ? 4.717 1.562 6.301 1.00 96.81 68 PHE A O 1
ATOM 557 N N . THR A 1 69 ? 6.618 0.365 6.513 1.00 97.12 69 THR A N 1
ATOM 558 C CA . THR A 1 69 ? 6.074 -0.655 7.419 1.00 97.12 69 THR A CA 1
ATOM 559 C C . THR A 1 69 ? 5.839 -0.080 8.816 1.00 97.12 69 THR A C 1
ATOM 561 O O . THR A 1 69 ? 4.798 -0.347 9.413 1.00 97.12 69 THR A O 1
ATOM 564 N N . GLU A 1 70 ? 6.761 0.740 9.320 1.00 97.12 70 GLU A N 1
ATOM 565 C CA . GLU A 1 70 ? 6.648 1.457 10.595 1.00 97.12 70 GLU A CA 1
ATOM 566 C C . GLU A 1 70 ? 5.473 2.440 10.562 1.00 97.12 70 GLU A C 1
ATOM 568 O O . GLU A 1 70 ? 4.606 2.374 11.431 1.00 97.12 70 GLU A O 1
ATOM 573 N N . ILE A 1 71 ? 5.346 3.240 9.495 1.00 96.69 71 ILE A N 1
ATOM 574 C CA . ILE A 1 71 ? 4.201 4.150 9.311 1.00 96.69 71 ILE A CA 1
ATOM 575 C C . ILE A 1 71 ? 2.875 3.370 9.317 1.00 96.69 71 ILE A C 1
ATOM 577 O O . ILE A 1 71 ? 1.901 3.795 9.943 1.00 96.69 71 ILE A O 1
ATOM 581 N N . ALA A 1 72 ? 2.813 2.209 8.657 1.00 97.12 72 ALA A N 1
ATOM 582 C CA . ALA A 1 72 ? 1.628 1.350 8.703 1.00 97.12 72 ALA A CA 1
ATOM 583 C C . ALA A 1 72 ? 1.367 0.809 10.124 1.00 97.12 72 ALA A C 1
ATOM 585 O O . ALA A 1 72 ? 0.227 0.771 10.586 1.00 97.12 72 ALA A O 1
ATOM 586 N N . ALA A 1 73 ? 2.412 0.421 10.854 1.00 97.06 73 ALA A N 1
ATOM 587 C CA . ALA A 1 73 ? 2.284 -0.065 12.225 1.00 97.06 73 ALA A CA 1
ATOM 588 C C . ALA A 1 73 ? 1.757 1.005 13.197 1.00 97.06 73 ALA A C 1
ATOM 590 O O . ALA A 1 73 ? 0.969 0.674 14.085 1.00 97.06 73 ALA A O 1
ATOM 591 N N . GLU A 1 74 ? 2.145 2.266 13.012 1.00 96.38 74 GLU A N 1
ATOM 592 C CA . GLU A 1 74 ? 1.680 3.408 13.811 1.00 96.38 74 GLU A CA 1
ATOM 593 C C . GLU A 1 74 ? 0.223 3.785 13.502 1.00 96.38 74 GLU A C 1
ATOM 595 O O . GLU A 1 74 ? -0.517 4.209 14.388 1.00 96.38 74 GLU A O 1
ATOM 600 N N . ASN A 1 75 ? -0.223 3.570 12.261 1.00 95.44 75 ASN A N 1
ATOM 601 C CA . ASN A 1 75 ? -1.534 4.002 11.773 1.00 95.44 75 ASN A CA 1
ATOM 602 C C . ASN A 1 75 ? -2.544 2.852 11.602 1.00 95.44 75 ASN A C 1
ATOM 604 O O . ASN A 1 75 ? -3.462 2.939 10.784 1.00 95.44 75 ASN A O 1
ATOM 608 N N . LYS A 1 76 ? -2.437 1.783 12.407 1.00 95.19 76 LYS A N 1
ATOM 609 C CA . LYS A 1 76 ? -3.342 0.610 12.350 1.00 95.19 76 LYS A CA 1
ATOM 610 C C . LYS A 1 76 ? -4.830 0.959 12.422 1.00 95.19 76 LYS A C 1
ATOM 612 O O . LYS A 1 76 ? -5.649 0.269 11.819 1.00 95.19 76 LYS A O 1
ATOM 617 N N . GLN A 1 77 ? -5.188 2.012 13.155 1.00 94.06 77 GLN A N 1
ATOM 618 C CA . GLN A 1 77 ? -6.576 2.476 13.282 1.00 94.06 77 GLN A CA 1
ATOM 619 C C . GLN A 1 77 ? -7.179 2.955 11.949 1.00 94.06 77 GLN A C 1
ATOM 621 O O . GLN A 1 77 ? -8.389 2.880 11.765 1.00 94.06 77 GLN A O 1
ATOM 626 N N . PHE A 1 78 ? -6.328 3.371 11.008 1.00 95.62 78 PHE A N 1
ATOM 627 C CA . PHE A 1 78 ? -6.673 3.801 9.654 1.00 95.62 78 PHE A CA 1
ATOM 628 C C . 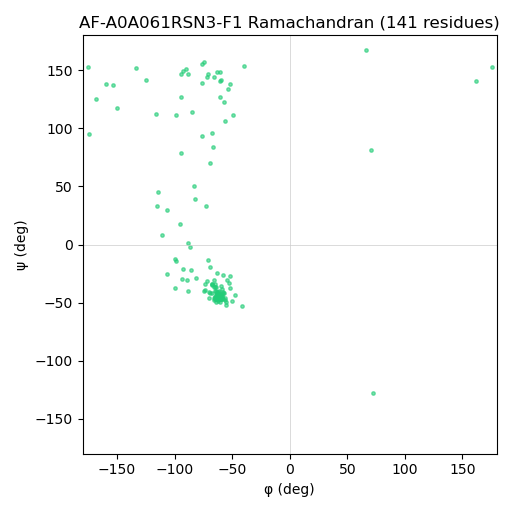PHE A 1 78 ? -6.083 2.842 8.608 1.00 95.62 78 PHE A C 1
ATOM 630 O O . PHE A 1 78 ? -5.690 3.245 7.512 1.00 95.62 78 PHE A O 1
ATOM 637 N N . ALA A 1 79 ? -5.988 1.547 8.936 1.00 95.50 79 ALA A N 1
ATOM 638 C CA . ALA A 1 79 ? -5.367 0.547 8.067 1.00 95.50 79 ALA A CA 1
ATOM 639 C C . ALA A 1 79 ? -5.965 0.50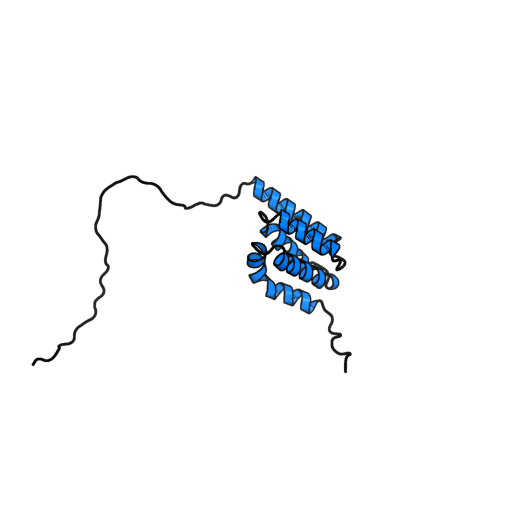8 6.654 1.00 95.50 79 ALA A C 1
ATOM 641 O O . ALA A 1 79 ? -5.247 0.239 5.692 1.00 95.50 79 ALA A O 1
ATOM 642 N N . ARG A 1 80 ? -7.256 0.828 6.516 1.00 95.50 80 ARG A N 1
ATOM 643 C CA . ARG A 1 80 ? -7.936 0.877 5.224 1.00 95.50 80 ARG A CA 1
ATOM 644 C C . ARG A 1 80 ? -7.323 1.918 4.285 1.00 95.50 80 ARG A C 1
ATOM 646 O O . ARG A 1 80 ? -7.045 1.567 3.142 1.00 95.50 80 ARG A O 1
ATOM 653 N N . ALA A 1 81 ? -7.030 3.130 4.763 1.00 96.81 81 ALA A N 1
ATOM 654 C CA . ALA A 1 81 ? -6.331 4.145 3.970 1.00 96.81 81 ALA A CA 1
ATOM 655 C C . ALA A 1 81 ? -4.979 3.649 3.446 1.00 96.81 81 ALA A C 1
ATOM 657 O O . ALA A 1 81 ? -4.684 3.792 2.263 1.00 96.81 81 ALA A O 1
ATOM 658 N N . VAL A 1 82 ? -4.176 3.007 4.298 1.00 97.38 82 VAL A N 1
ATOM 659 C CA . VAL A 1 82 ? -2.867 2.460 3.901 1.00 97.38 82 VAL A CA 1
ATOM 660 C C . VAL A 1 82 ? -3.021 1.366 2.836 1.00 97.38 82 VAL A C 1
ATOM 662 O O . VAL A 1 82 ? -2.302 1.370 1.835 1.00 97.38 82 VAL A O 1
ATOM 665 N N . VAL A 1 83 ? -3.979 0.450 3.013 1.00 97.06 83 VAL A N 1
ATOM 666 C CA . VAL A 1 83 ? -4.253 -0.636 2.054 1.00 97.06 83 VAL A CA 1
ATOM 667 C C . VAL A 1 83 ? -4.731 -0.079 0.715 1.00 97.06 83 VAL A C 1
ATOM 669 O O . VAL A 1 83 ? -4.222 -0.482 -0.333 1.00 97.06 83 VAL A O 1
ATOM 672 N N . ASP A 1 84 ? -5.679 0.859 0.729 1.00 96.62 84 ASP A N 1
ATOM 673 C CA . ASP A 1 84 ? -6.210 1.468 -0.491 1.00 96.62 84 ASP A CA 1
ATOM 674 C C . ASP A 1 84 ? -5.135 2.301 -1.217 1.00 96.62 84 ASP A C 1
ATOM 676 O O . ASP A 1 84 ? -5.075 2.274 -2.452 1.00 96.62 84 ASP A O 1
ATOM 680 N N . ALA A 1 85 ? -4.253 2.992 -0.484 1.00 97.38 85 ALA A N 1
ATOM 681 C CA . ALA A 1 85 ? -3.128 3.736 -1.053 1.00 97.38 85 ALA A CA 1
ATOM 682 C C . ALA A 1 85 ? -2.116 2.794 -1.720 1.00 97.38 85 ALA A C 1
ATOM 684 O O . ALA A 1 85 ? -1.748 3.001 -2.879 1.00 97.38 85 ALA A O 1
ATOM 685 N N . LEU A 1 86 ? -1.722 1.712 -1.039 1.00 96.19 86 LEU A N 1
ATOM 686 C CA . LEU A 1 86 ? -0.805 0.725 -1.608 1.00 96.19 86 LEU A CA 1
ATOM 687 C C . LEU A 1 86 ? -1.415 0.027 -2.830 1.00 96.19 86 LEU A C 1
ATOM 689 O O . LEU A 1 86 ? -0.734 -0.143 -3.842 1.00 96.19 86 LEU A O 1
ATOM 693 N N . ARG A 1 87 ? -2.709 -0.316 -2.784 1.00 95.38 87 ARG A N 1
ATOM 694 C CA . ARG A 1 87 ? -3.416 -0.912 -3.927 1.00 95.38 87 ARG A CA 1
ATOM 695 C C . ARG A 1 87 ? -3.393 0.021 -5.134 1.00 95.38 87 ARG A C 1
ATOM 697 O O . ARG A 1 87 ? -3.076 -0.418 -6.237 1.00 95.38 87 ARG A O 1
ATOM 704 N N . LYS A 1 88 ? -3.694 1.306 -4.931 1.00 95.81 88 LYS A N 1
ATOM 705 C CA . LYS A 1 88 ? -3.637 2.300 -6.007 1.00 95.81 88 LYS A CA 1
ATOM 706 C C . LYS A 1 88 ? -2.226 2.438 -6.570 1.00 95.81 88 LYS A C 1
ATOM 708 O O . LYS A 1 88 ? -2.067 2.451 -7.786 1.00 95.81 88 LYS A O 1
ATOM 713 N N . HIS A 1 89 ? -1.211 2.474 -5.710 1.00 95.25 89 HIS A N 1
ATOM 714 C CA . HIS A 1 89 ? 0.177 2.515 -6.157 1.00 95.25 89 HIS A CA 1
ATOM 715 C C . HIS A 1 89 ? 0.537 1.296 -7.020 1.00 95.25 89 HIS A C 1
ATOM 717 O O . HIS A 1 89 ? 1.086 1.482 -8.098 1.00 95.25 89 HIS A O 1
ATOM 723 N N . ILE A 1 90 ? 0.176 0.074 -6.611 1.00 93.69 90 ILE A N 1
ATOM 724 C CA . ILE A 1 90 ? 0.452 -1.154 -7.382 1.00 93.69 90 ILE A CA 1
ATOM 725 C C . ILE A 1 90 ? -0.176 -1.104 -8.781 1.00 93.69 90 ILE A C 1
ATOM 727 O O . ILE A 1 90 ? 0.446 -1.557 -9.740 1.00 93.69 90 ILE A O 1
ATOM 731 N N . LEU A 1 91 ? -1.384 -0.552 -8.913 1.00 92.56 91 LEU A N 1
ATOM 732 C CA . LEU A 1 91 ? -2.079 -0.440 -10.199 1.00 92.56 91 LEU A CA 1
ATOM 733 C C . LEU A 1 91 ? -1.464 0.637 -11.108 1.00 92.56 91 LEU A C 1
ATOM 735 O O . LEU A 1 91 ? -1.344 0.425 -12.312 1.00 92.56 91 LEU A O 1
ATOM 739 N N . GLU A 1 92 ? -1.054 1.775 -10.541 1.00 92.69 92 GLU A N 1
ATOM 740 C CA . GLU A 1 92 ? -0.594 2.949 -11.299 1.00 92.69 92 GLU A CA 1
ATOM 741 C C . GLU A 1 92 ? 0.925 2.993 -11.536 1.00 92.69 92 GLU A C 1
ATOM 743 O O . GLU A 1 92 ? 1.385 3.713 -12.427 1.00 92.69 92 GLU A O 1
ATOM 748 N N . CYS A 1 93 ? 1.731 2.288 -10.736 1.00 91.75 93 CYS A N 1
ATOM 749 C CA . CYS A 1 93 ? 3.183 2.410 -10.810 1.00 91.75 93 CYS A CA 1
ATOM 750 C C . CYS A 1 93 ? 3.775 1.714 -12.045 1.00 91.75 93 CYS A C 1
ATOM 752 O O . CYS A 1 93 ? 3.206 0.795 -12.644 1.00 91.75 93 CYS A O 1
ATOM 754 N N . ARG A 1 94 ? 4.972 2.169 -12.435 1.00 90.56 94 ARG A N 1
ATOM 755 C CA . ARG A 1 94 ? 5.747 1.563 -13.523 1.00 90.56 94 ARG A CA 1
ATOM 756 C C . ARG A 1 94 ? 6.075 0.108 -13.185 1.00 90.56 94 ARG A C 1
ATOM 758 O O . ARG A 1 94 ? 6.318 -0.223 -12.028 1.00 90.56 94 ARG A O 1
ATOM 765 N N . LYS A 1 95 ? 6.164 -0.742 -14.215 1.00 89.88 95 LYS A N 1
ATOM 766 C CA . LYS A 1 95 ? 6.461 -2.183 -14.089 1.00 89.88 95 LYS A CA 1
ATOM 767 C C . LYS A 1 95 ? 7.660 -2.468 -13.171 1.00 89.88 95 LYS A C 1
ATOM 769 O O . LYS A 1 95 ? 7.580 -3.322 -12.298 1.00 89.88 95 LYS A O 1
ATOM 774 N N . GLU A 1 96 ? 8.725 -1.686 -13.312 1.00 88.56 96 GLU A N 1
ATOM 775 C CA . GLU A 1 96 ? 9.968 -1.792 -12.533 1.00 88.56 96 GLU A CA 1
ATOM 776 C C . GLU A 1 96 ? 9.762 -1.671 -11.006 1.00 88.56 96 GLU A C 1
ATOM 778 O O . GLU A 1 96 ? 10.541 -2.233 -10.240 1.00 88.56 96 GLU A O 1
ATOM 783 N N . PHE A 1 97 ? 8.706 -0.984 -10.551 1.00 90.19 97 PHE A N 1
ATOM 784 C CA . PHE A 1 97 ? 8.443 -0.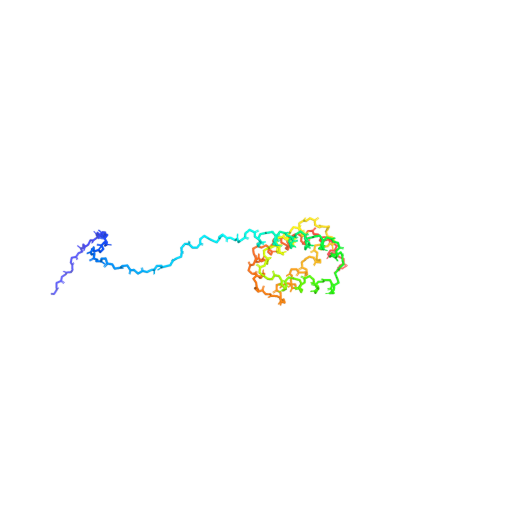725 -9.128 1.00 90.19 97 PHE A CA 1
ATOM 785 C C . PHE A 1 97 ? 7.402 -1.664 -8.513 1.00 90.19 97 PHE A C 1
ATOM 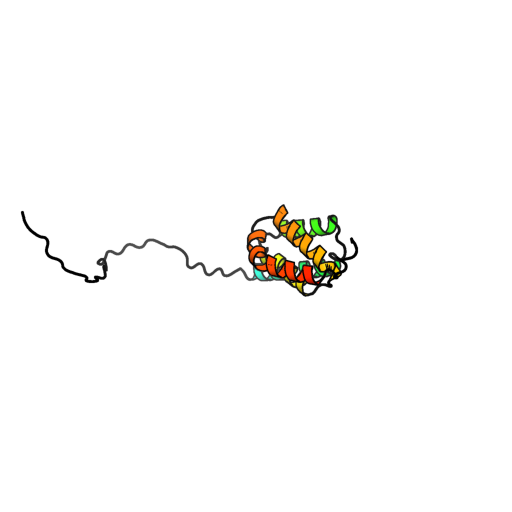787 O O . PHE A 1 97 ? 7.292 -1.737 -7.288 1.00 90.19 97 PHE A O 1
ATOM 794 N N . LYS A 1 98 ? 6.665 -2.435 -9.326 1.00 91.00 98 LYS A N 1
ATOM 795 C CA . LYS A 1 98 ? 5.632 -3.354 -8.815 1.00 91.00 98 LYS A CA 1
ATOM 796 C C . LYS A 1 98 ? 6.216 -4.394 -7.859 1.00 91.00 98 LYS A C 1
ATOM 798 O O . LYS A 1 98 ? 5.599 -4.711 -6.845 1.00 91.00 98 LYS A O 1
ATOM 803 N N . LEU A 1 99 ? 7.440 -4.861 -8.118 1.00 90.94 99 LEU A N 1
ATOM 804 C CA . LEU A 1 99 ? 8.133 -5.782 -7.216 1.00 90.94 99 LEU A CA 1
ATOM 805 C C . LEU A 1 99 ? 8.445 -5.142 -5.850 1.00 90.94 99 LEU A C 1
ATOM 807 O O . LEU A 1 99 ? 8.260 -5.785 -4.821 1.00 90.94 99 LEU A O 1
ATOM 811 N N . CYS A 1 100 ? 8.856 -3.869 -5.819 1.00 92.25 100 CYS A N 1
ATOM 812 C CA . CYS A 1 100 ? 9.070 -3.131 -4.569 1.00 92.25 100 CYS A CA 1
ATOM 813 C C . CYS A 1 100 ? 7.765 -3.002 -3.769 1.00 92.25 100 CYS A C 1
ATOM 815 O O . CYS A 1 100 ? 7.757 -3.209 -2.556 1.00 92.25 100 CYS A O 1
ATOM 817 N N . ALA A 1 101 ? 6.652 -2.718 -4.450 1.00 93.31 101 ALA A N 1
ATOM 818 C CA . ALA A 1 101 ? 5.333 -2.631 -3.828 1.00 93.31 101 ALA A CA 1
ATOM 819 C C . ALA A 1 101 ? 4.853 -3.978 -3.258 1.00 93.31 101 ALA A C 1
ATOM 821 O O . ALA A 1 101 ? 4.276 -4.012 -2.169 1.00 93.31 101 ALA A O 1
ATOM 822 N N . LEU A 1 102 ? 5.154 -5.092 -3.936 1.00 93.62 102 LEU A N 1
ATOM 823 C CA . LEU A 1 102 ? 4.908 -6.435 -3.404 1.00 93.62 102 LEU A CA 1
ATOM 824 C C . LEU A 1 102 ? 5.724 -6.700 -2.133 1.00 93.62 102 LEU A C 1
ATOM 826 O O . LEU A 1 102 ? 5.172 -7.211 -1.160 1.00 93.62 102 LEU A O 1
ATOM 830 N N . TYR A 1 103 ? 7.006 -6.323 -2.105 1.00 93.69 103 TYR A N 1
ATOM 831 C CA . TYR A 1 103 ? 7.834 -6.481 -0.903 1.00 93.69 103 TYR A CA 1
ATOM 832 C C . TYR A 1 103 ? 7.355 -5.629 0.268 1.00 93.69 103 TYR A C 1
ATOM 834 O O . TYR A 1 103 ? 7.427 -6.072 1.414 1.00 93.69 103 TYR A O 1
ATOM 842 N N . LEU A 1 104 ? 6.819 -4.439 0.001 1.00 95.88 104 LEU A N 1
ATOM 843 C CA . LEU A 1 104 ? 6.187 -3.646 1.045 1.00 95.88 104 LEU A CA 1
ATOM 844 C C . LEU A 1 104 ? 4.918 -4.325 1.585 1.00 95.88 104 LEU A C 1
ATOM 846 O O . LEU A 1 104 ? 4.759 -4.424 2.800 1.00 95.88 104 LEU A O 1
ATOM 850 N N . CYS A 1 105 ? 4.046 -4.835 0.709 1.00 96.25 105 CYS A N 1
ATOM 851 C CA . CYS A 1 105 ? 2.856 -5.589 1.123 1.00 96.25 105 CYS A CA 1
ATOM 852 C C . CYS A 1 105 ? 3.238 -6.787 2.011 1.00 96.25 105 CYS A C 1
ATOM 854 O O . CYS A 1 105 ? 2.690 -6.955 3.101 1.00 96.25 105 CYS A O 1
ATOM 856 N N . ASP A 1 106 ? 4.236 -7.561 1.584 1.00 95.50 106 ASP A N 1
ATOM 857 C CA . ASP A 1 106 ? 4.778 -8.697 2.330 1.00 95.50 106 ASP A CA 1
ATOM 858 C C . ASP A 1 106 ? 5.333 -8.278 3.701 1.00 95.50 106 ASP A C 1
ATOM 860 O O . ASP A 1 106 ? 4.983 -8.879 4.719 1.00 95.50 106 ASP A O 1
ATOM 864 N N . SER A 1 107 ? 6.130 -7.206 3.753 1.00 97.19 107 SER A N 1
ATOM 865 C CA . SER A 1 107 ? 6.673 -6.669 5.005 1.00 97.19 107 SER A CA 1
ATOM 866 C C . SER A 1 107 ? 5.573 -6.229 5.974 1.00 97.19 107 SER A C 1
ATOM 868 O O . SER A 1 107 ? 5.635 -6.565 7.158 1.00 97.19 107 SER A O 1
ATOM 870 N N . ILE A 1 108 ? 4.540 -5.530 5.493 1.00 97.44 108 ILE A N 1
ATOM 871 C CA . ILE A 1 108 ? 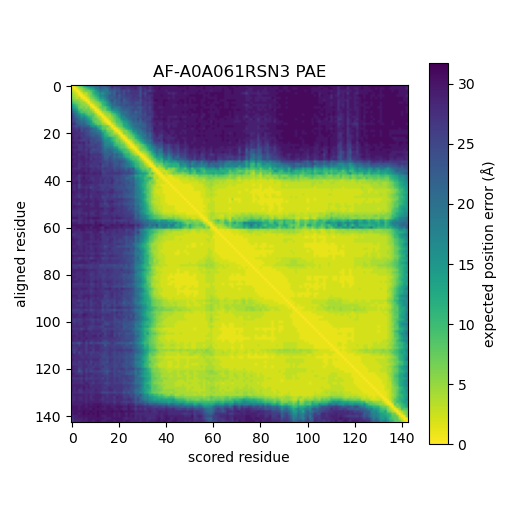3.410 -5.100 6.328 1.00 97.44 108 ILE A CA 1
ATOM 872 C C . ILE A 1 108 ? 2.671 -6.319 6.888 1.00 97.44 108 ILE A C 1
ATOM 874 O O . ILE A 1 108 ? 2.438 -6.399 8.095 1.00 97.44 108 ILE A O 1
ATOM 878 N N . VAL A 1 109 ? 2.340 -7.300 6.046 1.00 96.81 109 VAL A N 1
ATOM 879 C CA . VAL A 1 109 ? 1.623 -8.505 6.493 1.00 96.81 109 VAL A CA 1
ATOM 880 C C . VAL A 1 109 ? 2.452 -9.300 7.504 1.00 96.81 109 VAL A C 1
ATOM 882 O O . VAL A 1 109 ? 1.910 -9.717 8.528 1.00 96.81 109 VAL A O 1
ATOM 885 N N . LYS A 1 110 ? 3.756 -9.475 7.262 1.00 95.81 110 LYS A N 1
ATOM 886 C CA . LYS A 1 110 ? 4.649 -10.247 8.140 1.00 95.81 110 LYS A CA 1
ATOM 887 C C . LYS A 1 110 ? 4.920 -9.567 9.479 1.00 95.81 110 LYS A C 1
ATOM 889 O O . LYS A 1 110 ? 4.881 -10.233 10.508 1.00 95.81 110 LYS A O 1
ATOM 894 N N . ASN A 1 111 ? 5.223 -8.270 9.467 1.00 96.75 111 ASN A N 1
ATOM 895 C CA . ASN A 1 111 ? 5.717 -7.567 10.654 1.00 96.75 111 ASN A CA 1
ATOM 896 C C . ASN A 1 111 ? 4.599 -6.890 11.454 1.00 96.75 111 ASN A C 1
ATOM 898 O O . ASN A 1 111 ? 4.710 -6.745 12.670 1.00 96.75 111 ASN A O 1
ATOM 902 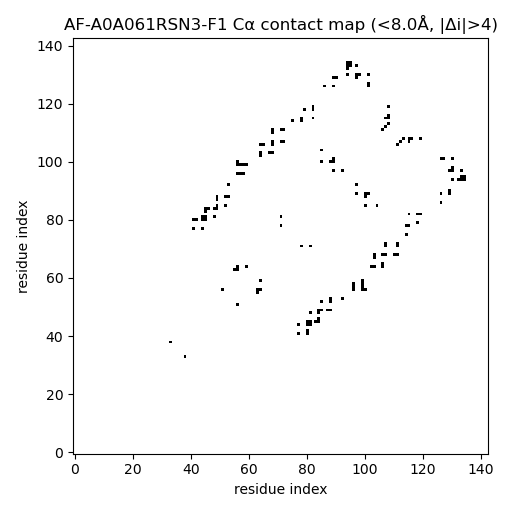N N . VAL A 1 112 ? 3.518 -6.471 10.790 1.00 97.00 112 VAL A N 1
ATOM 903 C CA . VAL A 1 112 ? 2.420 -5.730 11.427 1.00 97.00 112 VAL A CA 1
ATOM 904 C C . VAL A 1 112 ? 1.234 -6.641 11.744 1.00 97.00 112 VAL A C 1
ATOM 906 O O . VAL A 1 112 ? 0.611 -6.483 12.800 1.00 97.00 112 VAL A O 1
ATOM 909 N N . GLY A 1 113 ? 0.937 -7.597 10.857 1.00 95.19 113 GLY A N 1
ATOM 910 C CA . GLY A 1 113 ? -0.118 -8.595 11.031 1.00 95.19 113 GLY A CA 1
ATOM 911 C C . GLY A 1 113 ? -1.526 -8.015 10.885 1.00 95.19 113 GLY A C 1
ATOM 912 O O . GLY A 1 113 ? -1.859 -7.377 9.888 1.00 95.19 113 GLY A O 1
ATOM 913 N N . GLN A 1 114 ? -2.391 -8.256 11.871 1.00 95.31 114 GLN A N 1
ATOM 914 C CA . GLN A 1 114 ? -3.754 -7.716 11.875 1.00 95.31 114 GLN A CA 1
ATOM 915 C C . GLN A 1 114 ? -3.759 -6.194 12.145 1.00 95.31 114 GLN A C 1
ATOM 917 O O . GLN A 1 114 ? -2.943 -5.711 12.942 1.00 95.31 114 GLN A O 1
ATOM 922 N N . PRO A 1 115 ? -4.669 -5.420 11.516 1.00 96.44 115 PRO A N 1
ATOM 923 C CA . PRO A 1 115 ? -5.750 -5.851 10.610 1.00 96.44 115 PRO A CA 1
ATOM 924 C C . PRO A 1 115 ? -5.336 -5.999 9.129 1.00 96.44 115 PRO A C 1
ATOM 926 O O . PRO A 1 115 ? -6.154 -6.388 8.297 1.00 96.44 115 PRO A O 1
ATOM 929 N N . TYR A 1 116 ? -4.083 -5.696 8.779 1.00 97.69 116 TYR A N 1
ATOM 930 C CA . TYR A 1 116 ? -3.607 -5.683 7.391 1.00 97.69 116 TYR A CA 1
ATOM 931 C C . TYR A 1 116 ? -3.710 -7.038 6.701 1.00 97.69 116 TYR A C 1
ATOM 933 O O . TYR A 1 116 ? -4.106 -7.096 5.541 1.00 97.69 116 TYR A O 1
ATOM 941 N N . GLN A 1 117 ? -3.409 -8.126 7.410 1.00 96.31 117 GLN A N 1
ATOM 942 C CA . GLN A 1 117 ? -3.514 -9.477 6.859 1.00 96.31 117 GLN A CA 1
ATOM 943 C C . GLN A 1 117 ? -4.920 -9.764 6.302 1.00 96.31 117 GLN A C 1
ATOM 945 O O . GLN A 1 117 ? -5.040 -10.181 5.153 1.00 96.31 117 GLN A O 1
ATOM 950 N N . ALA A 1 118 ? -5.972 -9.482 7.078 1.00 96.62 118 ALA A N 1
ATOM 951 C CA . ALA A 1 118 ? -7.355 -9.688 6.643 1.00 96.62 118 ALA A CA 1
ATOM 952 C C . ALA A 1 118 ? -7.758 -8.738 5.502 1.00 96.62 118 ALA A C 1
ATOM 954 O O . ALA A 1 118 ? -8.533 -9.105 4.623 1.00 96.62 118 ALA A O 1
ATOM 955 N N . MET A 1 119 ? -7.228 -7.511 5.496 1.00 96.94 119 MET A N 1
ATOM 956 C CA . MET A 1 119 ? -7.526 -6.543 4.441 1.00 96.94 119 MET A CA 1
ATOM 957 C C . MET A 1 119 ? -6.834 -6.875 3.115 1.00 96.94 119 MET A C 1
ATOM 959 O O . MET A 1 119 ? -7.420 -6.617 2.069 1.00 96.94 119 MET A O 1
ATOM 963 N N . PHE A 1 120 ? -5.621 -7.437 3.134 1.00 95.50 120 PHE A N 1
ATOM 964 C CA . PHE A 1 120 ? -4.884 -7.792 1.917 1.00 95.50 120 PHE A CA 1
ATOM 965 C C . PHE A 1 120 ? -5.315 -9.122 1.305 1.00 95.50 120 PHE A C 1
ATOM 967 O O . PHE A 1 120 ? -5.230 -9.248 0.087 1.00 95.50 120 PHE A O 1
ATOM 974 N N . GLU A 1 121 ? -5.797 -10.077 2.105 1.00 94.56 121 GLU A N 1
ATOM 975 C CA . GLU A 1 121 ? -6.218 -11.415 1.661 1.00 94.56 121 GLU A CA 1
ATOM 976 C C . GLU A 1 121 ? -7.007 -11.431 0.331 1.00 94.56 121 GLU A C 1
ATOM 978 O O . GLU A 1 121 ? -6.563 -12.110 -0.599 1.00 94.56 121 GLU A O 1
ATOM 983 N N . PRO A 1 122 ? -8.094 -10.650 0.150 1.00 95.19 122 PRO A N 1
ATOM 984 C CA . PRO A 1 122 ? -8.850 -10.660 -1.105 1.00 95.19 122 PRO A CA 1
ATOM 985 C C . PRO A 1 122 ? -8.095 -10.056 -2.302 1.00 95.19 122 PRO A C 1
ATOM 987 O O . PRO A 1 122 ? -8.463 -10.311 -3.448 1.00 95.19 122 PRO A O 1
ATOM 990 N N . TYR A 1 123 ? -7.051 -9.256 -2.069 1.00 92.31 123 TYR A N 1
ATOM 991 C CA . TYR A 1 123 ? -6.294 -8.565 -3.117 1.00 92.31 123 TYR A CA 1
ATOM 992 C C . TYR A 1 123 ? -4.999 -9.279 -3.505 1.00 92.31 123 TYR A C 1
ATOM 994 O O . TYR A 1 123 ? -4.443 -8.959 -4.554 1.00 92.31 123 TYR A O 1
ATOM 1002 N N . ILE A 1 124 ? -4.530 -10.253 -2.715 1.00 93.12 124 ILE A N 1
ATOM 1003 C CA . ILE A 1 124 ? -3.299 -11.003 -2.998 1.00 93.12 124 ILE A CA 1
ATOM 1004 C C . ILE A 1 124 ? -3.262 -11.543 -4.440 1.00 93.12 124 ILE A C 1
ATOM 1006 O O . ILE A 1 124 ? -2.268 -11.279 -5.118 1.00 93.12 124 ILE A O 1
ATOM 1010 N N . PRO A 1 125 ? -4.311 -12.206 -4.976 1.00 93.25 125 PRO A N 1
ATOM 1011 C CA . PRO A 1 125 ? -4.269 -12.715 -6.348 1.00 93.25 125 PRO A CA 1
ATOM 1012 C C . PRO A 1 125 ? -4.029 -11.613 -7.387 1.00 93.25 125 PRO A C 1
ATOM 1014 O O . PRO A 1 125 ? -3.191 -11.770 -8.270 1.00 93.25 125 PRO A O 1
ATOM 1017 N N . MET A 1 126 ? -4.717 -10.476 -7.242 1.00 92.94 126 MET A N 1
ATOM 1018 C CA . MET A 1 126 ? -4.573 -9.325 -8.136 1.00 92.94 126 MET A CA 1
ATOM 1019 C C . MET A 1 126 ? -3.162 -8.735 -8.053 1.00 92.94 126 MET A C 1
ATOM 1021 O O . MET A 1 126 ? -2.532 -8.503 -9.079 1.00 92.94 126 MET A O 1
ATOM 1025 N N . ILE A 1 127 ? -2.644 -8.535 -6.838 1.00 91.88 127 ILE A N 1
ATOM 1026 C CA . ILE A 1 127 ? -1.292 -8.004 -6.620 1.00 91.88 127 ILE A CA 1
ATOM 1027 C C . ILE A 1 127 ? -0.248 -8.914 -7.283 1.00 91.88 127 ILE A C 1
ATOM 1029 O O . ILE A 1 127 ? 0.651 -8.421 -7.962 1.00 91.88 127 ILE A O 1
ATOM 1033 N N . PHE A 1 128 ? -0.376 -10.234 -7.129 1.00 91.56 128 PHE A N 1
ATOM 1034 C CA . PHE A 1 128 ? 0.537 -11.184 -7.765 1.00 91.56 128 PHE A CA 1
ATOM 1035 C C . PHE A 1 128 ? 0.481 -11.124 -9.293 1.00 91.56 128 PHE A C 1
ATOM 1037 O O . PHE A 1 128 ? 1.539 -11.131 -9.919 1.00 91.56 128 PHE A O 1
ATOM 1044 N N . MET A 1 129 ? -0.711 -11.038 -9.892 1.00 92.19 129 MET A N 1
ATOM 1045 C CA . MET A 1 129 ? -0.861 -10.921 -11.350 1.00 92.19 129 MET A CA 1
ATOM 1046 C C . MET A 1 129 ? -0.201 -9.644 -11.884 1.00 92.19 129 MET A C 1
ATOM 1048 O O . MET A 1 129 ? 0.608 -9.710 -12.807 1.00 92.19 129 MET A O 1
ATOM 1052 N N . GLU A 1 130 ? -0.451 -8.502 -11.239 1.00 91.88 130 GLU A N 1
ATOM 1053 C CA . GLU A 1 130 ? 0.139 -7.211 -11.619 1.00 91.88 130 GLU A CA 1
ATOM 1054 C C . GLU A 1 130 ? 1.675 -7.236 -11.604 1.00 91.88 130 GLU A C 1
ATOM 1056 O O . GLU A 1 130 ? 2.332 -6.673 -12.482 1.00 91.88 130 GLU A O 1
ATOM 1061 N N . VAL A 1 131 ? 2.265 -7.892 -10.602 1.00 89.50 131 VAL A N 1
ATOM 1062 C CA . VAL A 1 131 ? 3.724 -8.010 -10.467 1.00 89.50 131 VAL A CA 1
ATOM 1063 C C . VAL A 1 131 ? 4.285 -9.009 -11.472 1.00 89.50 131 VAL A C 1
ATOM 1065 O O . VAL A 1 131 ? 5.339 -8.765 -12.059 1.00 89.50 131 VAL A O 1
ATOM 1068 N N . TRP A 1 132 ? 3.590 -10.124 -11.690 1.00 88.75 132 TRP A N 1
ATOM 1069 C CA . TRP A 1 132 ? 4.007 -11.151 -12.638 1.00 88.75 132 TRP A CA 1
ATOM 1070 C C . TRP A 1 132 ? 4.108 -10.607 -14.066 1.00 88.75 132 TRP A C 1
ATOM 1072 O O . TRP A 1 132 ? 5.122 -10.830 -14.728 1.00 88.75 132 TRP A O 1
ATOM 1082 N N . ASP A 1 133 ? 3.121 -9.820 -14.499 1.00 86.19 133 ASP A N 1
ATOM 1083 C CA . ASP A 1 133 ? 3.074 -9.190 -15.830 1.00 86.19 133 ASP A CA 1
ATOM 1084 C C . ASP A 1 133 ? 4.092 -8.047 -16.011 1.00 86.19 133 ASP A C 1
ATOM 1086 O O . ASP A 1 133 ? 4.351 -7.557 -17.126 1.00 86.19 133 ASP A O 1
ATOM 1090 N N . ALA A 1 134 ? 4.675 -7.580 -14.908 1.00 83.62 134 ALA A N 1
ATOM 1091 C CA . ALA A 1 134 ? 5.719 -6.571 -14.917 1.00 83.62 134 ALA A CA 1
ATOM 1092 C C . ALA A 1 134 ? 7.128 -7.141 -15.103 1.00 83.62 134 ALA A C 1
ATOM 1094 O O . ALA A 1 134 ? 8.008 -6.403 -15.554 1.00 83.62 134 ALA A O 1
ATOM 1095 N N . VAL A 1 135 ? 7.352 -8.422 -14.805 1.00 77.06 135 VAL A N 1
ATOM 1096 C CA . VAL A 1 135 ? 8.663 -9.063 -14.965 1.00 77.06 135 VAL A CA 1
ATOM 1097 C C . VAL A 1 135 ? 8.820 -9.547 -16.415 1.00 77.06 135 VAL A C 1
ATOM 1099 O O . VAL A 1 135 ? 8.096 -10.456 -16.826 1.00 77.06 135 VAL A O 1
ATOM 1102 N N . PRO A 1 136 ? 9.751 -8.982 -17.211 1.00 66.38 136 PRO A N 1
ATOM 1103 C CA . PRO A 1 136 ? 9.941 -9.395 -18.598 1.00 66.38 136 PRO A CA 1
ATOM 1104 C C . PRO A 1 136 ? 10.390 -10.859 -18.707 1.00 66.38 136 PRO A C 1
ATOM 1106 O O . PRO A 1 136 ? 11.116 -11.387 -17.866 1.00 66.38 136 PRO A O 1
ATOM 1109 N N . GLU A 1 137 ? 9.972 -11.503 -19.793 1.00 60.25 137 GLU A N 1
ATOM 1110 C CA . GLU A 1 137 ? 10.086 -12.938 -20.079 1.00 60.25 137 GLU A CA 1
ATOM 1111 C C . GLU A 1 137 ? 11.515 -13.414 -20.426 1.00 60.25 137 GLU A C 1
ATOM 1113 O O . GLU A 1 137 ? 11.692 -14.358 -21.186 1.00 60.25 137 GLU A O 1
ATOM 1118 N N . ASN A 1 138 ? 12.578 -12.826 -19.860 1.00 54.44 138 ASN A N 1
ATOM 1119 C CA . ASN A 1 138 ? 13.927 -13.401 -19.996 1.00 54.44 138 ASN A CA 1
ATOM 1120 C C . ASN A 1 138 ? 14.171 -14.519 -18.966 1.00 54.44 138 ASN A C 1
ATOM 1122 O O . ASN A 1 138 ? 15.161 -14.525 -18.237 1.00 54.44 138 ASN A O 1
ATOM 1126 N N . ARG A 1 139 ? 13.234 -15.469 -18.889 1.00 56.25 139 ARG A N 1
ATOM 1127 C CA . ARG A 1 139 ? 13.337 -16.662 -18.032 1.00 56.25 139 ARG A CA 1
ATOM 1128 C C . ARG A 1 139 ? 14.050 -17.828 -18.727 1.00 56.25 139 ARG A C 1
ATOM 1130 O O . ARG A 1 139 ? 14.198 -18.885 -18.126 1.00 56.25 139 ARG A O 1
ATOM 1137 N N . SER A 1 140 ? 14.505 -17.635 -19.965 1.00 52.31 140 SER A N 1
ATOM 1138 C CA . SE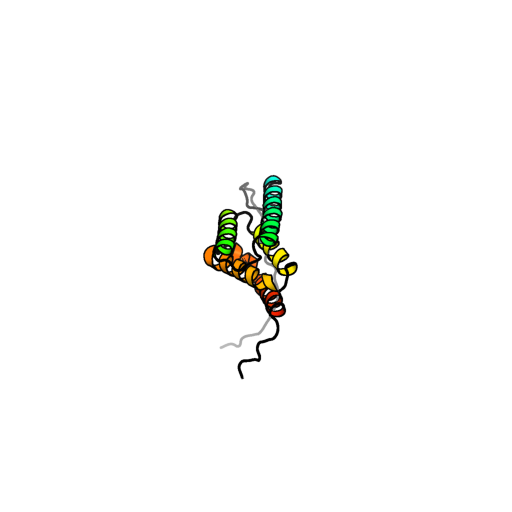R A 1 140 ? 14.896 -18.727 -20.868 1.00 52.31 140 SER A CA 1
ATOM 1139 C C . SER A 1 140 ? 16.397 -18.830 -21.160 1.00 52.31 140 SER A C 1
ATOM 1141 O O . SER A 1 140 ? 16.786 -19.630 -22.000 1.00 52.31 140 SER A O 1
ATOM 1143 N N . SER A 1 141 ? 17.266 -18.068 -20.488 1.00 53.06 141 SER A N 1
ATOM 1144 C CA . SER A 1 141 ? 18.713 -18.080 -20.796 1.00 53.06 141 SER A CA 1
ATOM 1145 C C . SER A 1 141 ? 19.555 -19.028 -19.920 1.00 53.06 141 SER A C 1
ATOM 1147 O O . SER A 1 141 ? 20.769 -18.878 -19.858 1.00 53.06 141 SER A O 1
ATOM 1149 N N . LEU A 1 142 ? 18.942 -19.999 -19.232 1.00 50.91 142 LEU A N 1
ATOM 1150 C CA . LEU A 1 142 ? 19.654 -21.031 -18.454 1.00 50.91 142 LEU A CA 1
ATOM 1151 C C . LEU A 1 142 ? 19.454 -22.438 -19.042 1.00 50.91 142 LEU A C 1
ATOM 1153 O O . LEU A 1 142 ? 19.179 -23.383 -18.304 1.00 50.91 142 LEU A O 1
ATOM 1157 N N . THR A 1 143 ? 19.586 -22.565 -20.365 1.00 46.81 143 THR A N 1
ATOM 1158 C CA . THR A 1 143 ? 19.738 -23.873 -21.028 1.00 46.81 143 THR A CA 1
ATOM 1159 C C . THR A 1 143 ? 21.094 -23.949 -21.701 1.00 46.81 143 THR A C 1
ATOM 1161 O O . THR A 1 143 ? 21.483 -22.925 -22.307 1.00 46.81 143 THR A O 1
#

Mean predicted aligned error: 13.73 Å